Protein AF-A0A6N6KFL9-F1 (afdb_monomer_lite)

Sequence (87 aa):
MNDNDQYIKEQLENFGKRLKKIRQEKGFTNYEQFAYEHNIGRAQYGRYEKGSDLRLSSLLKLLRVMEIDPVEFFSEGFTFKKGSKGD

pLDDT: mean 91.6, std 12.11, range [41.03, 97.88]

Secondary structure (DSSP, 8-state):
--HHHHHHHHHHHHHHHHHHHHHHHTT---HHHHHHHTT--HHHHHHHTTT----HHHHHHHHHHTT--HHHHTTSS----------

Radius of gyration: 14.45 Å; chains: 1; bounding box: 32×33×44 Å

Structure (mmCIF, N/CA/C/O backbone):
data_AF-A0A6N6KFL9-F1
#
_entry.id   AF-A0A6N6KFL9-F1
#
loop_
_atom_site.group_PDB
_atom_site.id
_atom_site.type_symbol
_atom_site.label_atom_id
_atom_site.label_alt_id
_atom_site.label_comp_id
_atom_site.label_asym_id
_atom_site.label_entity_id
_atom_site.label_seq_id
_atom_site.pdbx_PDB_ins_code
_atom_site.Cartn_x
_atom_site.Cartn_y
_atom_site.Cartn_z
_atom_site.occupancy
_atom_site.B_iso_or_equiv
_atom_site.auth_seq_id
_atom_site.auth_comp_id
_atom_site.auth_asym_id
_atom_site.auth_atom_id
_atom_site.pdbx_PDB_model_num
ATOM 1 N N . MET A 1 1 ? 19.531 2.554 -13.438 1.00 67.88 1 MET A N 1
ATOM 2 C CA . MET A 1 1 ? 18.227 1.879 -13.603 1.00 67.88 1 MET A CA 1
ATOM 3 C C . MET A 1 1 ? 17.751 2.198 -14.997 1.00 67.88 1 MET A C 1
ATOM 5 O O . MET A 1 1 ? 17.919 3.341 -15.403 1.00 67.88 1 MET A O 1
ATOM 9 N N . ASN A 1 2 ? 17.279 1.203 -15.743 1.00 88.69 2 ASN A N 1
ATOM 10 C CA . ASN A 1 2 ? 16.690 1.472 -17.054 1.00 88.69 2 ASN A CA 1
ATOM 11 C C . ASN A 1 2 ? 15.292 2.108 -16.876 1.00 88.69 2 ASN A C 1
ATOM 13 O O . ASN A 1 2 ? 14.744 2.102 -15.768 1.00 88.69 2 ASN A O 1
ATOM 17 N N . ASP A 1 3 ? 14.718 2.647 -17.952 1.00 84.19 3 ASP A N 1
ATOM 18 C CA . ASP A 1 3 ? 13.409 3.315 -17.909 1.00 84.19 3 ASP A CA 1
ATOM 19 C C . ASP A 1 3 ? 12.290 2.394 -17.391 1.00 84.19 3 ASP A C 1
ATOM 21 O O . ASP A 1 3 ? 11.394 2.850 -16.679 1.00 84.19 3 ASP A O 1
ATOM 25 N N . ASN A 1 4 ? 12.369 1.088 -17.672 1.00 88.50 4 ASN A N 1
ATOM 26 C CA . ASN A 1 4 ? 11.399 0.108 -17.181 1.00 88.50 4 ASN A CA 1
ATOM 27 C C . ASN A 1 4 ? 11.519 -0.101 -15.666 1.00 88.50 4 ASN A C 1
ATOM 29 O O . ASN A 1 4 ? 10.500 -0.137 -14.983 1.00 88.50 4 ASN A O 1
ATOM 33 N N . ASP A 1 5 ? 12.734 -0.202 -15.122 1.00 91.88 5 ASP A N 1
ATOM 34 C CA . ASP A 1 5 ? 12.962 -0.355 -13.680 1.00 91.88 5 ASP A CA 1
ATOM 35 C C . ASP A 1 5 ? 12.423 0.864 -12.922 1.00 91.88 5 ASP A C 1
ATOM 37 O O . ASP A 1 5 ? 11.795 0.726 -11.871 1.00 91.88 5 ASP A O 1
ATOM 41 N N . GLN A 1 6 ? 12.651 2.063 -13.470 1.00 92.56 6 GLN A N 1
ATOM 42 C CA . GLN A 1 6 ? 12.147 3.307 -12.898 1.00 92.56 6 GLN A CA 1
ATOM 43 C C . GLN A 1 6 ? 10.617 3.359 -12.964 1.00 92.56 6 GLN A C 1
ATOM 45 O O . GLN A 1 6 ? 9.980 3.679 -11.963 1.00 92.56 6 GLN A O 1
ATOM 50 N N . TYR A 1 7 ? 10.020 2.990 -14.101 1.00 93.19 7 TYR A N 1
ATOM 51 C CA . TYR A 1 7 ? 8.568 2.888 -14.239 1.00 93.19 7 TYR A CA 1
ATOM 52 C C . TYR A 1 7 ? 7.967 1.914 -13.217 1.00 93.19 7 TYR A C 1
ATOM 54 O O . TYR A 1 7 ? 7.031 2.278 -12.505 1.00 93.19 7 TYR A O 1
ATOM 62 N N . ILE A 1 8 ? 8.528 0.706 -13.099 1.00 94.62 8 ILE A N 1
ATOM 63 C CA . ILE A 1 8 ? 8.072 -0.311 -12.143 1.00 94.62 8 ILE A CA 1
ATOM 64 C C . ILE A 1 8 ? 8.164 0.234 -10.718 1.00 94.62 8 ILE A C 1
ATOM 66 O O . ILE A 1 8 ? 7.191 0.156 -9.969 1.00 94.62 8 ILE A O 1
ATOM 70 N N . LYS A 1 9 ? 9.298 0.840 -10.353 1.00 95.00 9 LYS A N 1
ATOM 71 C CA . LYS A 1 9 ? 9.486 1.448 -9.034 1.00 95.00 9 LYS A CA 1
ATOM 72 C C . LYS A 1 9 ? 8.437 2.529 -8.749 1.00 95.00 9 LYS A C 1
ATOM 74 O O . LYS A 1 9 ? 7.843 2.518 -7.674 1.00 95.00 9 LYS A O 1
ATOM 79 N N . GLU A 1 10 ? 8.166 3.418 -9.703 1.00 95.56 10 GLU A N 1
ATOM 80 C CA . GLU A 1 10 ? 7.144 4.464 -9.561 1.00 95.56 10 GLU A CA 1
ATOM 81 C C . GLU A 1 10 ? 5.743 3.870 -9.357 1.00 95.56 10 GLU A C 1
ATOM 83 O O . GLU A 1 10 ? 5.018 4.301 -8.459 1.00 95.56 10 GLU A O 1
ATOM 88 N N . GLN A 1 11 ? 5.362 2.846 -10.130 1.00 96.31 11 GLN A N 1
ATOM 89 C CA . GLN A 1 11 ? 4.050 2.212 -9.962 1.00 96.31 11 GLN A CA 1
ATOM 90 C C . GLN A 1 11 ? 3.930 1.459 -8.634 1.00 96.31 11 GLN A C 1
ATOM 92 O O . GLN A 1 11 ? 2.864 1.478 -8.020 1.00 96.31 11 GLN A O 1
ATOM 97 N N . LEU A 1 12 ? 5.011 0.844 -8.151 1.00 97.00 12 LEU A N 1
ATOM 98 C CA . LEU A 1 12 ? 5.040 0.207 -6.836 1.00 97.00 12 LEU A CA 1
ATOM 99 C C . LEU A 1 12 ? 4.903 1.233 -5.699 1.00 97.00 12 LEU A C 1
ATOM 101 O O . LEU A 1 12 ? 4.153 1.013 -4.748 1.00 97.00 12 LEU A O 1
ATOM 105 N N . GLU A 1 13 ? 5.558 2.390 -5.798 1.00 97.00 13 GLU A N 1
ATOM 106 C CA . GLU A 1 13 ? 5.366 3.482 -4.837 1.00 97.00 13 GLU A CA 1
ATOM 107 C C . GLU A 1 13 ? 3.923 4.012 -4.857 1.00 97.00 13 GLU A C 1
ATOM 109 O O . GLU A 1 13 ? 3.337 4.262 -3.800 1.00 97.00 13 GLU A O 1
ATOM 114 N N . ASN A 1 14 ? 3.325 4.157 -6.042 1.00 97.19 14 ASN A N 1
ATOM 115 C CA . ASN A 1 14 ? 1.928 4.573 -6.194 1.00 97.19 14 ASN A CA 1
ATOM 116 C C . ASN A 1 14 ? 0.961 3.544 -5.601 1.00 97.19 14 ASN A C 1
ATOM 118 O O . ASN A 1 14 ? 0.036 3.914 -4.877 1.00 97.19 14 ASN A O 1
ATOM 122 N N . PHE A 1 15 ? 1.229 2.257 -5.818 1.00 97.56 15 PHE A N 1
ATOM 123 C CA . PHE A 1 15 ? 0.503 1.155 -5.202 1.00 97.56 15 PHE A CA 1
ATOM 124 C C . PHE A 1 15 ? 0.503 1.253 -3.668 1.00 97.56 15 PHE A 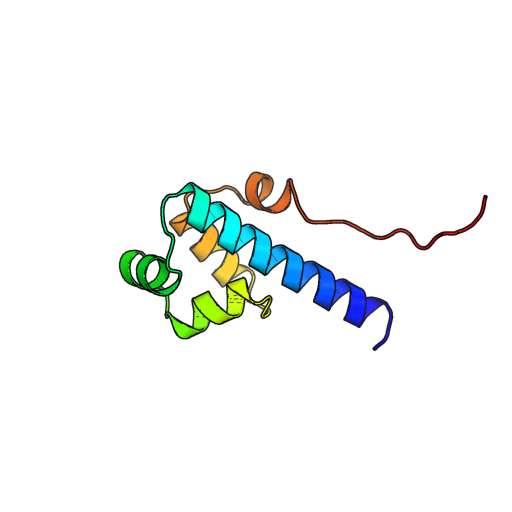C 1
ATOM 126 O O . PHE A 1 15 ? -0.557 1.212 -3.040 1.00 97.56 15 PHE A O 1
ATOM 133 N N . GLY A 1 16 ? 1.677 1.457 -3.060 1.00 97.62 16 GLY A N 1
ATOM 134 C CA . GLY A 1 16 ? 1.795 1.612 -1.610 1.00 97.62 16 GLY A CA 1
ATOM 135 C C . GLY A 1 16 ? 1.053 2.838 -1.070 1.00 97.62 16 GLY A C 1
ATOM 136 O O . GLY A 1 16 ? 0.36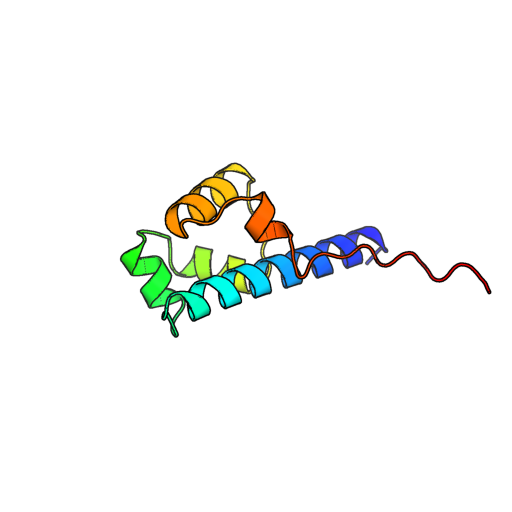2 2.751 -0.051 1.00 97.62 16 GLY A O 1
ATOM 137 N N . LYS A 1 17 ? 1.117 3.967 -1.789 1.00 97.88 17 LYS A N 1
ATOM 138 C CA . LYS A 1 17 ? 0.355 5.184 -1.458 1.00 97.88 17 LYS A CA 1
ATOM 139 C C . LYS A 1 17 ? -1.156 4.948 -1.528 1.00 97.88 17 LYS A C 1
ATOM 141 O O . LYS A 1 17 ? -1.862 5.390 -0.623 1.00 97.88 17 LYS A O 1
ATOM 146 N N . ARG A 1 18 ? -1.647 4.235 -2.550 1.00 97.75 18 ARG A N 1
ATOM 147 C CA . ARG A 1 18 ? -3.076 3.913 -2.705 1.00 97.75 18 ARG A CA 1
ATOM 148 C C . ARG A 1 18 ? -3.577 3.040 -1.554 1.00 97.75 18 ARG A C 1
ATOM 150 O O . ARG A 1 18 ? -4.597 3.375 -0.959 1.00 97.75 18 ARG A O 1
ATOM 157 N N . LEU A 1 19 ? -2.828 2.003 -1.160 1.00 97.19 19 LEU A N 1
ATOM 158 C CA . LEU A 1 19 ? -3.157 1.191 0.024 1.00 97.19 19 LEU A CA 1
ATOM 159 C C . LEU A 1 19 ? -3.256 2.034 1.298 1.00 97.19 19 LEU A C 1
ATOM 161 O O . LEU A 1 19 ? -4.241 1.942 2.032 1.00 97.19 19 LEU A O 1
ATOM 165 N N . LYS A 1 20 ? -2.258 2.891 1.533 1.00 97.31 20 LYS A N 1
ATOM 166 C CA . LYS A 1 20 ? -2.236 3.785 2.692 1.00 97.31 20 LYS A CA 1
ATOM 167 C C . LYS A 1 20 ? -3.442 4.723 2.713 1.00 97.31 20 LYS A C 1
ATOM 169 O O . LYS A 1 20 ? -4.048 4.889 3.769 1.00 97.31 20 LYS A O 1
ATOM 174 N N . LYS A 1 21 ? -3.786 5.317 1.567 1.00 97.00 21 LYS A N 1
ATOM 175 C CA . LYS A 1 21 ? -4.934 6.220 1.436 1.00 97.00 21 LYS A CA 1
ATOM 176 C C . LYS A 1 21 ? -6.237 5.508 1.795 1.00 97.00 21 LYS A C 1
ATOM 178 O O . LYS A 1 21 ? -6.926 5.964 2.699 1.00 97.00 21 LYS A O 1
ATOM 183 N N . ILE A 1 22 ? -6.515 4.352 1.190 1.00 96.50 22 ILE A N 1
ATOM 184 C CA . ILE A 1 22 ? -7.750 3.596 1.463 1.00 96.50 22 ILE A CA 1
ATOM 185 C C . ILE A 1 22 ? -7.817 3.167 2.935 1.00 96.50 22 ILE A C 1
ATOM 187 O O . ILE A 1 22 ? -8.865 3.260 3.571 1.00 96.50 22 ILE A O 1
ATOM 191 N N . ARG A 1 23 ? -6.691 2.739 3.522 1.00 96.25 23 ARG A N 1
ATOM 192 C CA . ARG A 1 23 ? -6.629 2.438 4.958 1.00 96.25 23 ARG A CA 1
ATOM 193 C C . ARG A 1 23 ? -7.032 3.652 5.805 1.00 96.25 23 ARG A C 1
ATOM 195 O O . ARG A 1 23 ? -7.809 3.506 6.747 1.00 96.25 23 ARG A O 1
ATOM 202 N N . GLN A 1 24 ? -6.500 4.832 5.492 1.00 96.50 24 GLN A N 1
ATOM 203 C CA . GLN A 1 24 ? -6.822 6.070 6.208 1.00 96.50 24 GLN A CA 1
ATOM 204 C C . GLN A 1 24 ? -8.286 6.484 6.020 1.00 96.50 24 GLN A C 1
ATOM 206 O O . GLN A 1 24 ? -8.917 6.895 6.989 1.00 96.50 24 GLN A O 1
ATOM 211 N N . GLU A 1 25 ? -8.843 6.323 4.818 1.00 94.75 25 GLU A N 1
ATOM 212 C CA . GLU A 1 25 ? -10.263 6.572 4.521 1.00 94.75 25 GLU A CA 1
ATOM 213 C C . GLU A 1 25 ? -11.193 5.658 5.331 1.00 94.75 25 GLU A C 1
ATOM 215 O O . GLU A 1 25 ? -12.274 6.076 5.736 1.00 94.75 25 GLU A O 1
ATOM 220 N N . LYS A 1 26 ? -10.738 4.444 5.660 1.00 92.50 26 LYS A N 1
ATOM 221 C CA . LYS A 1 26 ? -11.428 3.526 6.580 1.00 92.50 26 LYS A CA 1
ATOM 222 C C . LYS A 1 26 ? -11.224 3.838 8.068 1.00 92.50 26 LYS A C 1
ATOM 224 O O . LYS A 1 26 ? -11.667 3.070 8.914 1.00 92.50 26 LYS A O 1
ATOM 229 N N . GLY A 1 27 ? -10.558 4.941 8.407 1.00 94.56 27 GLY A N 1
ATOM 230 C CA . GLY A 1 27 ? -10.372 5.393 9.790 1.00 94.56 27 GLY A CA 1
ATOM 231 C C . GLY A 1 27 ? -9.142 4.821 10.500 1.00 94.56 27 GLY A C 1
ATOM 232 O O . GLY A 1 27 ? -8.910 5.122 11.670 1.00 94.56 27 GLY A O 1
ATOM 233 N N . PHE A 1 28 ? -8.302 4.046 9.812 1.00 93.94 28 PHE A N 1
ATOM 234 C CA . PHE A 1 28 ? -7.090 3.488 10.404 1.00 93.94 28 PHE A CA 1
ATOM 235 C C . PHE A 1 28 ? -5.908 4.439 10.234 1.00 93.94 28 PHE A C 1
ATOM 237 O O . PHE A 1 28 ? -5.356 4.581 9.141 1.00 93.94 28 PHE A O 1
ATOM 244 N N . THR A 1 29 ? -5.432 5.041 11.323 1.00 92.69 29 THR A N 1
ATOM 245 C CA . THR A 1 29 ? -4.234 5.901 11.301 1.00 92.69 29 THR A CA 1
ATOM 246 C C . THR A 1 29 ? -2.932 5.096 11.381 1.00 92.69 29 THR A C 1
ATOM 248 O O . THR A 1 29 ? -1.936 5.483 10.762 1.00 92.69 29 THR A O 1
ATOM 251 N N . ASN A 1 30 ? -2.957 3.919 12.016 1.00 93.88 30 ASN A N 1
ATOM 252 C CA . ASN A 1 30 ? -1.817 3.012 12.174 1.00 93.88 30 ASN A CA 1
ATOM 253 C C . ASN A 1 30 ? -1.931 1.767 11.264 1.00 93.88 30 ASN A C 1
ATOM 255 O O . ASN A 1 30 ? -2.918 1.032 11.316 1.00 93.88 30 ASN A O 1
ATOM 259 N N . TYR A 1 31 ? -0.898 1.499 10.455 1.00 93.94 31 TYR A N 1
ATOM 260 C CA . TYR A 1 31 ? -0.856 0.332 9.563 1.00 93.94 31 TYR A CA 1
ATOM 261 C C . TYR A 1 31 ? -0.773 -1.002 10.325 1.00 93.94 31 TYR A C 1
ATOM 263 O O . TYR A 1 31 ? -1.248 -2.022 9.832 1.00 93.94 31 TYR A O 1
ATOM 271 N N . GLU A 1 32 ? -0.183 -1.019 11.523 1.00 94.50 32 GLU A N 1
ATOM 272 C CA . GLU A 1 32 ? -0.067 -2.225 12.349 1.00 94.50 32 GLU A CA 1
ATOM 273 C C . GLU A 1 32 ? -1.401 -2.633 12.951 1.00 94.50 32 GLU A C 1
ATOM 275 O O . GLU A 1 32 ? -1.687 -3.828 13.039 1.00 94.50 32 GLU A O 1
ATOM 280 N N . GLN A 1 33 ? -2.212 -1.642 13.327 1.00 95.56 33 GLN A N 1
ATOM 281 C CA . GLN A 1 33 ? -3.574 -1.859 13.792 1.00 95.56 33 GLN A CA 1
ATOM 282 C C . GLN A 1 33 ? -4.425 -2.446 12.665 1.00 95.56 33 GLN A C 1
ATOM 284 O O . GLN A 1 33 ? -4.996 -3.516 12.842 1.00 95.56 33 GLN A O 1
ATOM 289 N N . PHE A 1 34 ? -4.418 -1.813 11.487 1.00 96.06 34 PHE A N 1
ATOM 290 C CA . PHE A 1 34 ? -5.116 -2.329 10.307 1.00 96.06 34 PHE A CA 1
ATOM 291 C C . PHE A 1 34 ? -4.704 -3.774 9.990 1.00 96.06 34 PHE A C 1
ATOM 293 O O . PHE A 1 34 ? -5.543 -4.656 9.827 1.00 96.06 34 PHE A O 1
ATOM 300 N N . ALA A 1 35 ? -3.396 -4.045 9.953 1.00 95.75 35 ALA A N 1
ATOM 301 C CA . ALA A 1 35 ? -2.898 -5.382 9.666 1.00 95.75 35 ALA A CA 1
ATOM 302 C C . ALA A 1 35 ? -3.343 -6.403 10.727 1.00 95.75 35 ALA A C 1
ATOM 304 O O . ALA A 1 35 ? -3.714 -7.518 10.377 1.00 95.75 35 ALA A O 1
ATOM 305 N N . TYR A 1 36 ? -3.338 -6.026 12.007 1.00 94.81 36 TYR A N 1
ATOM 306 C CA . TYR A 1 36 ? -3.794 -6.891 13.091 1.00 94.81 36 TYR A CA 1
ATOM 307 C C . TYR A 1 36 ? -5.288 -7.221 12.985 1.00 94.81 36 TYR A C 1
ATOM 309 O O . TYR A 1 36 ? -5.641 -8.397 12.995 1.00 94.81 36 TYR A O 1
ATOM 317 N N . GLU A 1 37 ? -6.148 -6.214 12.827 1.00 94.81 37 GLU A N 1
ATOM 318 C CA . GLU A 1 37 ? -7.606 -6.400 12.757 1.00 94.81 37 GLU A CA 1
ATOM 319 C C . GLU A 1 37 ? -8.032 -7.257 11.562 1.00 94.81 37 GLU A C 1
ATOM 321 O O . GLU A 1 37 ? -8.981 -8.036 11.643 1.00 94.81 37 GLU A O 1
ATOM 326 N N . HIS A 1 38 ? -7.277 -7.180 10.469 1.00 94.00 38 HIS A N 1
ATOM 327 C CA . HIS A 1 38 ? -7.551 -7.936 9.258 1.00 94.00 38 HIS A CA 1
ATOM 328 C C . HIS A 1 38 ? -6.713 -9.216 9.096 1.00 94.00 38 HIS A C 1
ATOM 330 O O . HIS A 1 38 ? -6.712 -9.817 8.021 1.00 94.00 38 HIS A O 1
ATOM 336 N N . ASN A 1 39 ? -6.018 -9.666 10.148 1.00 93.25 39 ASN A N 1
ATOM 337 C CA . ASN A 1 39 ? -5.189 -10.881 10.144 1.00 93.25 39 ASN A CA 1
ATOM 338 C C . ASN A 1 39 ? -4.124 -10.915 9.025 1.00 93.25 39 ASN A C 1
ATOM 340 O O . ASN A 1 39 ? -3.823 -11.960 8.444 1.00 93.25 39 ASN A O 1
ATOM 344 N N . ILE A 1 40 ? -3.529 -9.762 8.726 1.00 94.25 40 ILE A N 1
ATOM 345 C CA . ILE A 1 40 ? -2.407 -9.604 7.799 1.00 94.25 40 ILE A CA 1
ATOM 346 C C . ILE A 1 40 ? -1.112 -9.499 8.613 1.00 94.25 40 ILE A C 1
ATOM 348 O O . ILE A 1 40 ? -1.048 -8.848 9.656 1.00 94.25 40 ILE A O 1
ATOM 352 N N . GLY A 1 41 ? -0.023 -10.097 8.125 1.00 95.75 41 GLY A N 1
ATOM 353 C CA . GLY A 1 41 ? 1.286 -9.922 8.753 1.00 95.75 41 GLY A CA 1
ATOM 354 C C . GLY A 1 41 ? 1.705 -8.445 8.773 1.00 95.75 41 GLY A C 1
ATOM 355 O O . GLY A 1 41 ? 1.924 -7.854 7.717 1.00 95.75 41 GLY A O 1
ATOM 356 N N . ARG A 1 42 ? 1.881 -7.850 9.962 1.00 96.19 42 ARG A N 1
ATOM 357 C CA . ARG A 1 42 ? 2.204 -6.414 10.145 1.00 96.19 42 ARG A CA 1
ATOM 358 C C . ARG A 1 42 ? 3.399 -5.951 9.311 1.00 96.19 42 ARG A C 1
ATOM 360 O O . ARG A 1 42 ? 3.310 -4.972 8.575 1.00 96.19 42 ARG A O 1
ATOM 367 N N . ALA A 1 43 ? 4.502 -6.701 9.368 1.00 95.69 43 ALA A N 1
ATOM 368 C CA . ALA A 1 43 ? 5.709 -6.398 8.600 1.00 95.69 43 ALA A CA 1
ATOM 369 C C . ALA A 1 43 ? 5.478 -6.491 7.085 1.00 95.69 43 ALA A C 1
ATOM 371 O O . ALA A 1 43 ? 6.092 -5.755 6.321 1.00 95.69 43 ALA A O 1
ATOM 372 N N . GLN A 1 44 ? 4.609 -7.400 6.639 1.00 95.06 44 GLN A N 1
ATOM 373 C CA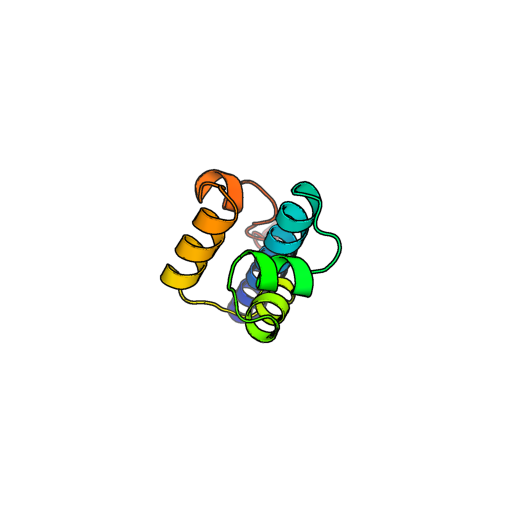 . GLN A 1 44 ? 4.272 -7.558 5.229 1.00 95.06 44 GLN A CA 1
ATOM 374 C C . GLN A 1 44 ? 3.414 -6.390 4.738 1.00 95.06 44 GLN A C 1
ATOM 376 O O . GLN A 1 44 ? 3.765 -5.773 3.737 1.00 95.06 44 GLN A O 1
ATOM 381 N N . TYR A 1 45 ? 2.366 -6.029 5.481 1.00 96.81 45 TYR A N 1
ATOM 382 C CA . TYR A 1 45 ? 1.521 -4.886 5.143 1.00 96.81 45 TYR A CA 1
ATOM 383 C C . TYR A 1 45 ? 2.312 -3.567 5.12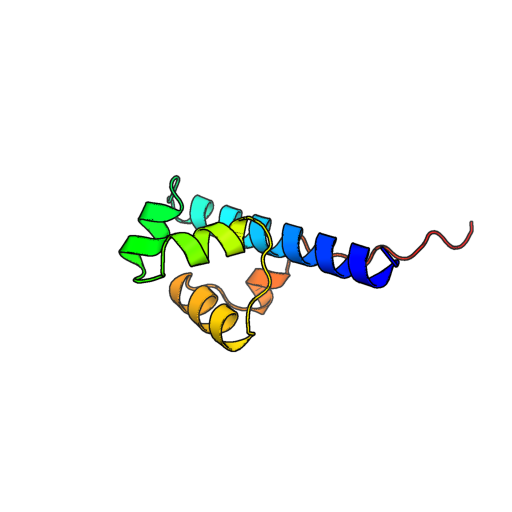8 1.00 96.81 45 TYR A C 1
ATOM 385 O O . TYR A 1 45 ? 2.221 -2.793 4.179 1.00 96.81 45 TYR A O 1
ATOM 393 N N . GLY A 1 46 ? 3.194 -3.360 6.112 1.00 96.81 46 GLY A N 1
ATOM 394 C CA . GLY A 1 46 ? 4.077 -2.193 6.143 1.00 96.81 46 GLY A CA 1
ATOM 395 C C . GLY A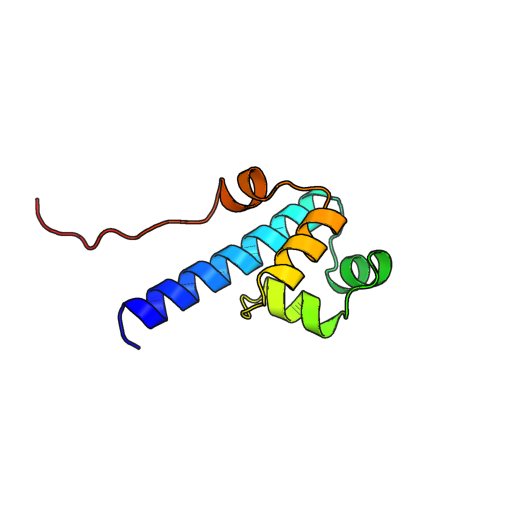 1 46 ? 5.060 -2.119 4.966 1.00 96.81 46 GLY A C 1
ATOM 396 O O . GLY A 1 46 ? 5.440 -1.022 4.563 1.00 96.81 46 GLY A O 1
ATOM 397 N N . ARG A 1 47 ? 5.474 -3.257 4.385 1.00 97.25 47 ARG A N 1
ATOM 398 C CA . ARG A 1 47 ? 6.267 -3.267 3.141 1.00 97.25 47 ARG A CA 1
ATOM 399 C C . ARG A 1 47 ? 5.418 -2.888 1.927 1.00 97.25 47 ARG A C 1
ATOM 401 O O . ARG A 1 47 ? 5.899 -2.133 1.086 1.00 97.25 47 ARG A O 1
ATOM 408 N N . TYR A 1 48 ? 4.164 -3.335 1.870 1.00 97.19 48 TYR A N 1
ATOM 409 C CA . TYR A 1 48 ? 3.247 -2.975 0.786 1.00 97.19 48 TYR A CA 1
ATOM 410 C C . TYR A 1 48 ? 2.992 -1.471 0.724 1.00 97.19 48 TYR A C 1
ATOM 412 O O . TYR A 1 48 ? 3.143 -0.889 -0.344 1.00 97.19 48 TYR A O 1
ATOM 420 N N . GLU A 1 49 ? 2.737 -0.809 1.857 1.00 96.88 49 GLU A N 1
ATOM 421 C CA . GLU A 1 49 ? 2.573 0.657 1.879 1.00 96.88 49 GLU A CA 1
ATOM 422 C C . GLU A 1 49 ? 3.844 1.428 1.483 1.00 96.88 49 GLU A C 1
ATOM 424 O O . GLU A 1 49 ? 3.767 2.596 1.104 1.00 96.88 49 GLU A O 1
ATOM 429 N N . LYS A 1 50 ? 5.015 0.782 1.539 1.00 97.00 50 LYS A N 1
ATOM 430 C CA . LYS A 1 50 ? 6.304 1.334 1.090 1.00 97.00 50 LYS A CA 1
ATOM 431 C C . LYS A 1 50 ? 6.637 0.987 -0.367 1.00 97.00 50 LYS A C 1
ATOM 433 O O . LYS A 1 50 ? 7.722 1.329 -0.823 1.00 97.00 50 LYS A O 1
ATOM 438 N N . GLY A 1 51 ? 5.734 0.312 -1.079 1.00 96.19 51 GLY A N 1
ATOM 439 C CA . GLY A 1 51 ? 5.916 -0.062 -2.479 1.00 96.19 51 GLY A CA 1
ATOM 440 C C . GLY A 1 51 ? 6.771 -1.308 -2.694 1.00 96.19 51 GLY A C 1
ATOM 441 O O . GLY A 1 51 ? 7.525 -1.389 -3.656 1.00 96.19 51 GLY A O 1
ATOM 442 N N . SER A 1 52 ? 6.694 -2.300 -1.804 1.00 97.00 52 SER A N 1
ATOM 443 C CA . SER A 1 52 ? 7.217 -3.626 -2.142 1.00 97.00 52 SER A CA 1
ATOM 444 C C . SER A 1 52 ? 6.282 -4.350 -3.107 1.00 97.00 52 SER A C 1
ATOM 446 O O . SER A 1 52 ? 5.064 -4.294 -2.935 1.00 97.00 52 SER A O 1
ATOM 448 N N . ASP A 1 53 ? 6.856 -5.130 -4.015 1.00 96.31 53 ASP A N 1
ATOM 449 C CA . ASP A 1 53 ? 6.099 -6.000 -4.911 1.00 96.31 53 ASP A CA 1
ATOM 450 C C . ASP A 1 53 ? 5.287 -7.077 -4.155 1.00 96.31 53 ASP A C 1
ATOM 452 O O . ASP A 1 53 ? 5.593 -7.458 -3.014 1.00 96.31 53 ASP A O 1
ATOM 456 N N . LEU A 1 54 ? 4.231 -7.578 -4.796 1.00 95.81 54 LEU A N 1
ATOM 457 C CA . LEU A 1 54 ? 3.380 -8.646 -4.295 1.00 95.81 54 LEU A CA 1
ATOM 458 C C . LEU A 1 54 ? 2.792 -9.492 -5.424 1.00 95.81 54 LEU A C 1
ATOM 460 O O . LEU A 1 54 ? 2.553 -9.046 -6.539 1.00 95.81 54 LEU A O 1
ATOM 464 N N . ARG A 1 55 ? 2.447 -10.735 -5.090 1.00 96.88 55 ARG A N 1
ATOM 465 C CA . ARG A 1 55 ? 1.686 -11.595 -6.000 1.00 96.88 55 ARG A CA 1
ATOM 466 C C . ARG A 1 55 ? 0.268 -11.050 -6.176 1.00 96.88 55 ARG A C 1
ATOM 468 O O . ARG A 1 55 ? -0.361 -10.659 -5.192 1.00 96.88 55 ARG A O 1
ATOM 475 N N . LEU A 1 56 ? -0.289 -11.166 -7.384 1.00 97.50 56 LEU A N 1
ATOM 476 C CA . LEU A 1 56 ? -1.675 -10.773 -7.681 1.00 97.50 56 LEU A CA 1
ATOM 477 C C . LEU A 1 56 ? -2.693 -11.434 -6.733 1.00 97.50 56 LEU A C 1
ATOM 479 O O . LEU A 1 56 ? -3.625 -10.788 -6.269 1.00 97.50 56 LEU A O 1
ATOM 483 N N . SER A 1 57 ? -2.485 -12.696 -6.350 1.00 97.38 57 SER A N 1
ATOM 484 C CA . SER A 1 57 ? -3.338 -13.374 -5.362 1.00 97.38 57 SER A CA 1
ATOM 485 C C . SER A 1 57 ? -3.334 -12.697 -3.987 1.00 97.38 57 SER A C 1
ATOM 487 O O . SER A 1 57 ? -4.339 -12.727 -3.283 1.00 97.38 57 SER A O 1
ATOM 489 N N . SER A 1 58 ? -2.201 -12.118 -3.578 1.00 95.69 58 SER A N 1
ATOM 490 C CA . SER A 1 58 ? -2.095 -11.365 -2.325 1.00 95.69 58 SER A CA 1
ATOM 491 C C . SER A 1 58 ? -2.810 -10.026 -2.439 1.00 95.69 58 SER A C 1
ATOM 493 O O . SER A 1 58 ? -3.500 -9.642 -1.499 1.00 95.69 58 SER A O 1
ATOM 495 N N . LEU A 1 59 ? -2.712 -9.368 -3.601 1.00 96.88 59 LEU A N 1
ATOM 496 C CA . LEU A 1 59 ? -3.469 -8.154 -3.888 1.00 96.88 59 LEU A CA 1
ATOM 497 C C . LEU A 1 59 ? -4.970 -8.414 -3.764 1.00 96.88 59 LEU A C 1
ATOM 499 O O . LEU A 1 59 ? -5.633 -7.760 -2.975 1.00 96.88 59 LEU A O 1
ATOM 503 N N . LEU A 1 60 ? -5.501 -9.415 -4.468 1.00 97.38 60 LEU A N 1
ATOM 504 C CA . LEU A 1 60 ? -6.939 -9.707 -4.456 1.00 97.38 60 LEU A CA 1
ATOM 505 C C . LEU A 1 60 ? -7.470 -10.031 -3.051 1.00 97.38 60 LEU A C 1
ATOM 507 O O . LEU A 1 60 ? -8.572 -9.620 -2.697 1.00 97.38 60 LEU A O 1
ATOM 511 N N . LYS A 1 61 ? -6.680 -10.723 -2.219 1.00 95.69 61 LYS A N 1
ATOM 512 C CA . LYS A 1 61 ? -7.026 -10.950 -0.805 1.00 95.69 61 LYS A CA 1
ATOM 513 C C . LYS A 1 61 ? -7.078 -9.642 -0.017 1.00 95.69 61 LYS A C 1
ATOM 515 O O . LYS A 1 61 ? -8.003 -9.451 0.764 1.00 95.69 61 LYS A O 1
ATOM 520 N N . LEU A 1 62 ? -6.104 -8.760 -0.233 1.00 95.69 62 LEU A N 1
ATOM 521 C CA . LEU A 1 62 ? -6.030 -7.467 0.435 1.00 95.69 62 LEU A CA 1
ATOM 522 C C . LEU A 1 62 ? -7.194 -6.555 0.032 1.00 95.69 62 LEU A C 1
ATOM 524 O O . LEU A 1 62 ? -7.850 -5.999 0.902 1.00 95.69 62 LEU A O 1
ATOM 528 N N . LEU A 1 63 ? -7.510 -6.477 -1.263 1.00 96.75 63 LEU A N 1
ATOM 529 C CA . LEU A 1 63 ? -8.646 -5.698 -1.761 1.00 96.75 63 LEU A CA 1
ATOM 530 C C . LEU A 1 63 ? -9.978 -6.210 -1.203 1.00 96.75 63 LEU A C 1
ATOM 532 O O . LEU A 1 63 ? -10.811 -5.413 -0.792 1.00 96.75 63 LEU A O 1
ATOM 536 N N . ARG A 1 64 ? -10.147 -7.535 -1.092 1.00 96.25 64 ARG A N 1
ATOM 537 C CA . ARG A 1 64 ? -11.338 -8.134 -0.472 1.00 96.25 64 ARG A CA 1
ATOM 538 C C . ARG A 1 64 ? -11.486 -7.744 0.997 1.00 96.25 64 ARG A C 1
ATOM 540 O O . ARG A 1 64 ? -12.580 -7.412 1.430 1.00 96.25 64 ARG A O 1
ATOM 547 N N . VAL A 1 65 ? -10.390 -7.783 1.751 1.00 94.12 65 VAL A N 1
ATOM 548 C CA . VAL A 1 65 ? -10.330 -7.332 3.150 1.00 94.12 65 VAL A CA 1
ATOM 549 C C . VAL A 1 65 ? -10.645 -5.837 3.272 1.00 94.12 65 VAL A C 1
ATOM 551 O O . VAL A 1 65 ? -11.305 -5.411 4.213 1.00 94.12 65 VAL A O 1
ATOM 554 N N . MET A 1 66 ? -10.182 -5.048 2.304 1.00 94.12 66 MET A N 1
ATOM 555 C CA . MET A 1 66 ? -10.435 -3.614 2.199 1.00 94.12 66 MET A CA 1
ATOM 556 C C . MET A 1 66 ? -11.780 -3.297 1.535 1.00 94.12 66 MET A C 1
ATOM 558 O O . MET A 1 66 ? -12.077 -2.125 1.354 1.00 94.12 66 MET A O 1
ATOM 562 N N . GLU A 1 67 ? -12.602 -4.291 1.191 1.00 95.44 67 GLU A N 1
ATOM 563 C CA . GLU A 1 67 ? -13.915 -4.115 0.550 1.00 95.44 67 GLU A CA 1
ATOM 564 C C . GLU A 1 67 ? -13.885 -3.114 -0.620 1.00 95.44 67 GLU A C 1
ATOM 566 O O . GLU A 1 67 ? -14.732 -2.230 -0.726 1.00 95.44 67 GLU A O 1
ATOM 571 N N . ILE A 1 68 ? -12.860 -3.220 -1.466 1.00 96.50 68 ILE A N 1
ATOM 572 C CA . ILE A 1 68 ? -12.667 -2.360 -2.633 1.00 96.50 68 ILE A CA 1
ATOM 573 C C . ILE A 1 68 ? -12.484 -3.229 -3.875 1.00 96.50 68 ILE A C 1
ATOM 575 O O . ILE A 1 68 ? -11.757 -4.226 -3.853 1.00 96.50 68 ILE A O 1
ATOM 579 N N . ASP A 1 69 ? -13.131 -2.853 -4.972 1.00 97.25 69 ASP A N 1
ATOM 580 C CA . ASP A 1 69 ? -12.971 -3.560 -6.239 1.00 97.25 69 ASP A CA 1
ATOM 581 C C . ASP A 1 69 ? -11.643 -3.195 -6.918 1.00 97.25 69 ASP A C 1
ATOM 583 O O . ASP A 1 69 ? -11.163 -2.067 -6.778 1.00 97.25 69 ASP A O 1
ATOM 587 N N . PRO A 1 70 ? -11.043 -4.094 -7.723 1.00 97.44 70 PRO A N 1
ATOM 588 C CA . PRO A 1 70 ? -9.816 -3.785 -8.459 1.00 97.44 70 PRO A CA 1
ATOM 589 C C . PRO A 1 70 ? -9.936 -2.553 -9.363 1.00 97.44 70 PRO A C 1
ATOM 591 O O . PRO A 1 70 ? -8.994 -1.771 -9.451 1.00 97.44 70 PRO A O 1
ATOM 594 N N . VAL A 1 71 ? -11.092 -2.361 -10.010 1.00 97.44 71 VAL A N 1
ATOM 595 C CA . VAL A 1 71 ? -11.343 -1.197 -10.877 1.00 97.44 71 VAL A CA 1
ATOM 596 C C . VAL A 1 71 ? -11.231 0.097 -10.079 1.00 97.44 71 VAL A C 1
ATOM 598 O O . VAL A 1 71 ? -10.531 1.014 -10.496 1.00 97.44 71 VAL A O 1
ATOM 601 N N . GLU A 1 72 ? -11.864 0.138 -8.909 1.00 97.31 72 GLU A N 1
ATOM 602 C CA . GLU A 1 72 ? -11.801 1.291 -8.018 1.00 97.31 72 GLU A CA 1
ATOM 603 C C . GLU A 1 72 ? -10.392 1.464 -7.441 1.00 97.31 72 GLU A C 1
ATOM 605 O O . GLU A 1 72 ? -9.866 2.570 -7.389 1.00 97.31 72 GLU A O 1
ATOM 610 N N . PHE A 1 73 ? -9.704 0.382 -7.076 1.00 97.69 73 PHE A N 1
ATOM 611 C CA . PHE A 1 73 ? -8.334 0.472 -6.576 1.00 97.69 73 PHE A CA 1
ATOM 612 C C . PHE A 1 73 ? -7.387 1.148 -7.584 1.00 97.69 73 PHE A C 1
ATOM 614 O O . PHE A 1 73 ? -6.623 2.032 -7.194 1.00 97.69 73 PHE A O 1
ATOM 621 N N . PHE A 1 74 ? -7.460 0.774 -8.865 1.00 96.94 74 PHE A N 1
ATOM 622 C CA . PHE A 1 74 ? -6.584 1.289 -9.925 1.00 96.94 74 PHE A CA 1
ATOM 623 C C . PHE A 1 74 ? -7.105 2.556 -10.630 1.00 96.94 74 PHE A C 1
ATOM 625 O O . PHE A 1 74 ? -6.467 3.017 -11.577 1.00 96.94 74 PHE A O 1
ATOM 632 N N . SER A 1 75 ? -8.225 3.140 -10.186 1.00 95.88 75 SER A N 1
ATOM 633 C CA . SER A 1 75 ? -8.831 4.321 -10.823 1.00 95.88 75 SER A CA 1
ATOM 634 C C . SER A 1 75 ? -8.032 5.618 -10.624 1.00 95.88 75 SER A C 1
ATOM 636 O O . SER A 1 75 ? -8.180 6.559 -11.403 1.00 95.88 75 SER A O 1
ATOM 638 N N . GLU A 1 76 ? -7.151 5.677 -9.620 1.00 94.31 76 GLU A N 1
ATOM 639 C CA . GLU A 1 76 ? -6.338 6.854 -9.308 1.00 94.31 76 GLU A CA 1
ATOM 640 C C . GLU A 1 76 ? -4.892 6.506 -8.926 1.00 94.31 76 GLU A C 1
ATOM 642 O O . GLU A 1 76 ? -4.597 5.448 -8.376 1.00 94.31 76 GLU A O 1
ATOM 647 N N . GLY A 1 77 ? -3.970 7.436 -9.192 1.00 92.88 77 GLY A N 1
ATOM 648 C CA . GLY A 1 77 ? -2.565 7.326 -8.785 1.00 92.88 77 GLY A CA 1
ATOM 649 C C . GLY A 1 77 ? -1.667 6.514 -9.725 1.00 92.88 77 GLY A C 1
ATOM 650 O O . GLY A 1 77 ? -0.453 6.541 -9.550 1.00 92.88 77 GLY A O 1
ATOM 651 N N . PHE A 1 78 ? -2.215 5.858 -10.750 1.00 94.44 78 PHE A N 1
ATOM 652 C CA . PHE A 1 78 ? -1.452 5.091 -11.740 1.00 94.44 78 PHE A CA 1
ATOM 653 C C . PHE A 1 78 ? -1.384 5.843 -13.069 1.00 94.44 78 PHE A C 1
ATOM 655 O O . PHE A 1 78 ? -2.403 6.255 -13.618 1.00 94.44 78 PHE A O 1
ATOM 662 N N . THR A 1 79 ? -0.174 6.047 -13.595 1.00 88.69 79 THR A N 1
ATOM 663 C CA . THR A 1 79 ? 0.039 6.793 -14.846 1.00 88.69 79 THR A CA 1
ATOM 664 C C . THR A 1 79 ? 1.147 6.168 -15.681 1.00 88.69 79 THR A C 1
ATOM 666 O O . THR A 1 79 ? 2.125 5.638 -15.152 1.00 88.69 79 THR A O 1
ATOM 669 N N . PHE A 1 80 ? 1.017 6.276 -17.002 1.00 84.94 80 PHE A N 1
ATOM 670 C CA . PHE A 1 80 ? 2.143 6.133 -17.914 1.00 84.94 80 PHE A CA 1
ATOM 671 C C . PHE A 1 80 ? 2.704 7.523 -18.186 1.00 84.94 80 PHE A C 1
ATOM 673 O O . PHE A 1 80 ? 2.033 8.346 -18.813 1.00 84.94 80 PHE A O 1
ATOM 680 N N . LYS A 1 81 ? 3.943 7.790 -17.767 1.00 72.56 81 LYS A N 1
ATOM 681 C CA . LYS A 1 81 ? 4.676 8.923 -18.332 1.00 72.56 81 LYS A CA 1
ATOM 682 C C . LYS A 1 81 ? 4.973 8.576 -19.785 1.00 72.56 81 LYS A C 1
ATOM 684 O O . LYS A 1 81 ? 5.892 7.814 -20.071 1.00 72.56 81 LYS A O 1
ATOM 689 N N . LYS A 1 82 ? 4.168 9.096 -20.714 1.00 60.47 82 LYS A N 1
ATOM 690 C CA . LYS A 1 82 ? 4.583 9.145 -22.116 1.00 60.47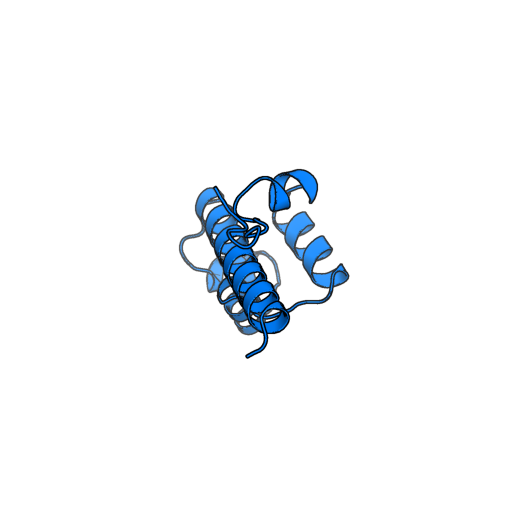 82 LYS A CA 1
ATOM 691 C C . LYS A 1 82 ? 5.837 10.008 -22.140 1.00 60.47 82 LYS A C 1
ATOM 693 O O . LYS A 1 82 ? 5.785 11.154 -21.700 1.00 60.47 82 LYS A O 1
ATOM 698 N N . GLY A 1 83 ? 6.958 9.439 -22.582 1.00 54.09 83 GLY A N 1
ATOM 699 C CA . GLY A 1 83 ? 8.158 10.224 -22.840 1.00 54.09 83 GLY A CA 1
ATOM 700 C C . GLY A 1 83 ? 7.766 11.432 -23.681 1.00 54.09 83 GLY A C 1
ATOM 701 O O . GLY A 1 83 ? 7.020 11.285 -24.651 1.00 54.09 83 GLY A O 1
ATOM 702 N N . SER A 1 84 ? 8.206 12.613 -23.262 1.00 48.38 84 SER A N 1
ATOM 703 C CA . SER A 1 84 ? 8.104 13.859 -24.009 1.00 48.38 84 SER A CA 1
ATOM 704 C C . SER A 1 84 ? 8.747 13.655 -25.381 1.00 48.38 84 SER A C 1
ATOM 706 O O . SER A 1 84 ? 9.949 13.817 -25.565 1.00 48.38 84 SER A O 1
ATOM 708 N N . LYS A 1 85 ? 7.939 13.231 -26.351 1.00 48.69 85 LYS A N 1
ATOM 709 C CA . LYS A 1 85 ? 8.254 13.278 -27.771 1.00 48.69 85 LYS A CA 1
ATOM 710 C C . LYS A 1 85 ? 7.501 14.476 -28.333 1.00 48.69 85 LYS A C 1
ATOM 712 O O . LYS A 1 85 ? 6.313 14.353 -28.593 1.00 48.69 85 LYS A O 1
ATOM 717 N N . GLY A 1 86 ? 8.242 15.580 -28.443 1.00 51.78 86 GLY A N 1
ATOM 718 C CA . GLY A 1 86 ? 8.079 16.683 -29.394 1.00 51.78 86 GLY A CA 1
ATOM 719 C C . GLY A 1 86 ? 6.717 17.366 -29.471 1.00 51.78 86 GLY A C 1
ATOM 720 O O . GLY A 1 86 ? 5.810 16.828 -30.099 1.00 51.78 86 GLY A O 1
ATOM 721 N N . ASP A 1 87 ? 6.664 18.592 -28.951 1.00 41.03 87 ASP A N 1
ATOM 722 C CA . ASP A 1 87 ? 6.197 19.715 -29.773 1.00 41.03 87 ASP A CA 1
ATOM 723 C C . ASP A 1 87 ? 7.416 20.313 -30.495 1.00 41.03 87 ASP A C 1
ATOM 725 O O . ASP A 1 87 ? 8.508 20.329 -29.867 1.00 41.03 87 ASP A O 1
#

Foldseek 3Di:
DDPVVVLLQQVLQLQLCLLCVLCVVVVHPDQQVLCVVLVHDSVVSVVSNRRDDDDPVVVVSSCVSSVHDPCRSPVDSRDDPPPPDDD